Protein AF-A0A6I7WT80-F1 (afdb_monomer_lite)

pLDDT: mean 87.61, std 12.32, range [35.69, 97.38]

Sequence (140 aa):
SDNDRDGDIKTNVEAHIENIKQDTGLELGDDVFSISFLNLGNDIEAELINSLALREEIIESLVLKETKGTSNSHYLAAKTTKIEALDDESLLEKMRASKASYAGFLADVITRNPQNRVKGDLVPEAFKEAFKKIEEWVKL

Foldseek 3Di:
DPPPVPQPPPVVVVVVVVVCCVVPVDDDDCLNVLAFDQPHPDDPLCCQCPVLVCLVLLLVLVLCLVCVNDPPPVSSVVSSVVSVPDDSVRSSVVCVVQVVRSVVSSVVSLVVVPVVDDNVSNDTPRVVSVVVSVVVVVVD

Secondary structure (DSSP, 8-state):
------TTHHHHHHHHHHHHHHHH-----HHHH----PSTT--HHHIIIIIT--HHHHHHHHHHHHHTT---HHHHHHHHHHHHTS-HHHHHHHHHTTHHHHHHHHHHHHHH-TT---GGGGS-HHHHHHHHHHHHHHT-

Radius of gyration: 19.1 Å; chains: 1; bounding box: 44×34×62 Å

Structure (mmCIF, N/CA/C/O backbone):
data_AF-A0A6I7WT80-F1
#
_entry.id   AF-A0A6I7WT80-F1
#
loop_
_atom_site.group_PDB
_atom_site.id
_atom_site.type_symbol
_atom_site.label_atom_id
_atom_site.label_alt_id
_atom_site.label_comp_id
_atom_site.label_asym_id
_atom_site.label_entity_id
_atom_site.label_seq_id
_atom_site.pdbx_PDB_ins_code
_atom_site.Cartn_x
_atom_site.Cartn_y
_atom_site.Cartn_z
_atom_site.occupancy
_atom_site.B_iso_or_equiv
_atom_site.auth_seq_id
_atom_site.auth_comp_id
_atom_site.auth_asym_id
_atom_site.auth_atom_id
_atom_site.pdbx_PDB_model_num
ATOM 1 N N . SER A 1 1 ? 1.275 20.169 0.518 1.00 35.69 1 SER A N 1
ATOM 2 C CA . SER A 1 1 ? 2.605 19.621 0.852 1.00 35.69 1 SER A CA 1
ATOM 3 C C . SER A 1 1 ? 2.348 18.819 2.088 1.00 35.69 1 SER A C 1
ATOM 5 O O . SER A 1 1 ? 2.475 19.342 3.189 1.00 35.69 1 SER A O 1
ATOM 7 N N . ASP A 1 2 ? 1.824 17.623 1.872 1.00 36.75 2 ASP A N 1
ATOM 8 C CA . ASP A 1 2 ? 1.245 16.808 2.928 1.00 36.75 2 ASP A CA 1
ATOM 9 C C . ASP A 1 2 ? 2.413 16.014 3.491 1.00 36.75 2 ASP A C 1
ATOM 11 O O . ASP A 1 2 ? 2.846 15.001 2.945 1.00 36.75 2 ASP A O 1
ATOM 15 N N . ASN A 1 3 ? 3.062 16.628 4.479 1.00 36.47 3 ASN A N 1
ATOM 16 C CA . ASN A 1 3 ? 4.143 16.017 5.225 1.00 36.47 3 ASN A CA 1
ATOM 17 C C . ASN A 1 3 ? 3.500 14.981 6.158 1.00 36.47 3 ASN A C 1
ATOM 19 O O . ASN A 1 3 ? 3.352 15.224 7.349 1.00 36.47 3 ASN A O 1
ATOM 23 N N . ASP A 1 4 ? 3.162 13.805 5.623 1.00 44.47 4 ASP A N 1
ATOM 24 C CA . ASP A 1 4 ? 2.822 12.583 6.380 1.00 44.47 4 ASP A CA 1
ATOM 25 C C . ASP A 1 4 ? 4.067 12.009 7.102 1.00 44.47 4 ASP A C 1
ATOM 27 O O . ASP A 1 4 ? 4.293 10.805 7.182 1.00 44.47 4 ASP A O 1
ATOM 31 N N . ARG A 1 5 ? 4.942 12.899 7.581 1.00 45.19 5 ARG A N 1
ATOM 32 C CA . ARG A 1 5 ? 6.143 12.624 8.374 1.00 45.19 5 ARG A CA 1
ATOM 33 C C . ARG A 1 5 ? 5.992 13.146 9.801 1.00 45.19 5 ARG A C 1
ATOM 35 O O . ARG A 1 5 ? 6.996 13.316 10.489 1.00 45.19 5 ARG A O 1
ATOM 42 N N . ASP A 1 6 ? 4.764 13.377 10.257 1.00 48.38 6 ASP A N 1
ATOM 43 C CA . ASP A 1 6 ? 4.509 13.503 11.686 1.00 48.38 6 ASP A CA 1
ATOM 44 C C . ASP A 1 6 ? 4.653 12.111 12.292 1.00 48.38 6 ASP A C 1
ATOM 46 O O . ASP A 1 6 ? 3.742 11.281 12.290 1.00 48.38 6 ASP A O 1
ATOM 50 N N . GLY A 1 7 ? 5.884 11.847 12.730 1.00 53.38 7 GLY A N 1
ATOM 51 C CA . GLY A 1 7 ? 6.219 10.710 13.555 1.00 53.38 7 GLY A CA 1
ATOM 52 C C . GLY A 1 7 ? 5.196 10.614 14.674 1.00 53.38 7 GLY A C 1
ATOM 53 O O . GLY A 1 7 ? 5.118 11.479 15.542 1.00 53.38 7 GLY A O 1
ATOM 54 N N . ASP A 1 8 ? 4.440 9.527 14.598 1.00 70.12 8 ASP A N 1
ATOM 55 C CA . ASP A 1 8 ? 3.567 8.999 15.629 1.00 70.12 8 ASP A CA 1
ATOM 56 C C . ASP A 1 8 ? 2.140 9.567 15.732 1.00 70.12 8 ASP A C 1
ATOM 58 O O . ASP A 1 8 ? 1.616 9.822 16.815 1.00 70.12 8 ASP A O 1
ATOM 62 N N . ILE A 1 9 ? 1.449 9.676 14.587 1.00 78.12 9 ILE A N 1
ATOM 63 C CA . ILE A 1 9 ? -0.020 9.844 14.534 1.00 78.12 9 ILE A CA 1
ATOM 64 C C . ILE A 1 9 ? -0.721 8.847 15.467 1.00 78.12 9 ILE A C 1
ATOM 66 O O . ILE A 1 9 ? -1.663 9.223 16.160 1.00 78.12 9 ILE A O 1
ATOM 70 N N . LYS A 1 10 ? -0.240 7.598 15.524 1.00 82.56 10 LYS A N 1
ATOM 71 C CA . LYS A 1 10 ? -0.758 6.575 16.433 1.00 82.56 10 LYS A CA 1
ATOM 72 C C . LYS A 1 10 ? -0.623 7.002 17.895 1.00 82.56 10 LYS A C 1
ATOM 74 O O . LYS A 1 10 ? -1.650 7.134 18.555 1.00 82.56 10 LYS A O 1
ATOM 79 N N . THR A 1 11 ? 0.586 7.304 18.372 1.00 83.50 11 THR A N 1
ATOM 80 C CA . THR A 1 11 ? 0.788 7.779 19.753 1.00 83.50 11 THR A CA 1
ATOM 81 C C . THR A 1 11 ? -0.008 9.041 20.054 1.00 83.50 11 THR A C 1
ATOM 83 O O . THR A 1 11 ? -0.578 9.154 21.133 1.00 83.50 11 THR A O 1
ATOM 86 N N . ASN A 1 12 ? -0.113 9.982 19.113 1.00 85.44 12 ASN A N 1
ATOM 87 C CA . ASN A 1 12 ? -0.905 11.195 19.316 1.00 85.44 12 ASN A CA 1
ATOM 88 C C . ASN A 1 12 ? -2.400 10.886 19.473 1.00 85.44 12 ASN A C 1
ATOM 90 O O . ASN A 1 12 ? -3.067 11.472 20.323 1.00 85.44 12 ASN A O 1
ATOM 94 N N . VAL A 1 13 ? -2.946 9.976 18.665 1.00 85.75 13 VAL A N 1
ATOM 95 C CA . VAL A 1 13 ? -4.344 9.536 18.778 1.00 85.75 13 VAL A CA 1
ATOM 96 C C . VAL A 1 13 ? -4.569 8.793 20.095 1.00 85.75 13 VAL A C 1
ATOM 98 O O . VAL A 1 13 ? -5.511 9.112 20.819 1.00 85.75 13 VAL A O 1
ATOM 101 N N . GLU A 1 14 ? -3.686 7.860 20.445 1.00 86.06 14 GLU A N 1
ATOM 102 C CA . GLU A 1 14 ? -3.766 7.091 21.691 1.00 86.06 14 GLU A CA 1
ATOM 103 C C . GLU A 1 14 ? -3.662 7.999 22.927 1.00 86.06 14 GLU A C 1
ATOM 105 O O . GLU A 1 14 ? -4.454 7.860 23.859 1.00 86.06 14 GLU A O 1
ATOM 110 N N . ALA A 1 15 ? -2.773 8.998 22.908 1.00 87.50 15 ALA A N 1
ATOM 111 C CA . ALA A 1 15 ? -2.644 9.987 23.977 1.00 87.50 15 ALA A CA 1
ATOM 112 C C . ALA A 1 15 ? -3.911 10.841 24.141 1.00 87.50 15 ALA A C 1
ATOM 114 O O . ALA A 1 15 ? -4.334 11.112 25.264 1.00 87.50 15 ALA A O 1
ATOM 115 N N . HIS A 1 16 ? -4.556 11.247 23.042 1.00 86.75 16 HIS A N 1
ATOM 116 C CA . HIS A 1 16 ? -5.822 11.978 23.124 1.00 86.75 16 HIS A CA 1
ATOM 117 C C . HIS A 1 16 ? -6.954 11.119 23.693 1.00 86.75 16 HIS A C 1
ATOM 119 O O . HIS A 1 16 ? -7.728 11.611 24.512 1.00 86.75 16 HIS A O 1
ATOM 125 N N . ILE A 1 17 ? -7.045 9.848 23.293 1.00 87.44 17 ILE A N 1
ATOM 126 C CA . ILE A 1 17 ? -8.035 8.913 23.845 1.00 87.44 17 ILE A CA 1
ATOM 127 C C . ILE A 1 17 ? -7.828 8.763 25.355 1.00 87.44 17 ILE A C 1
ATOM 129 O O . ILE A 1 17 ? -8.793 8.826 26.115 1.00 87.44 17 ILE A O 1
ATOM 133 N N . GLU A 1 18 ? -6.578 8.620 25.794 1.00 87.25 18 GLU A N 1
ATOM 134 C CA . GLU A 1 18 ? -6.236 8.501 27.211 1.00 87.25 18 GLU A CA 1
ATOM 135 C C . GLU A 1 18 ? -6.588 9.768 28.004 1.00 87.25 18 GLU A C 1
ATOM 137 O O . GLU A 1 18 ? -7.204 9.679 29.065 1.00 87.25 18 GLU A O 1
ATOM 142 N N . ASN A 1 19 ? -6.303 10.955 27.462 1.00 89.25 19 ASN A N 1
ATOM 143 C CA . ASN A 1 19 ? -6.684 12.218 28.102 1.00 89.25 19 ASN A CA 1
ATOM 144 C C . ASN A 1 19 ? -8.207 12.327 28.286 1.00 89.25 19 ASN A C 1
ATOM 146 O O . ASN A 1 19 ? -8.672 12.707 29.358 1.00 89.25 19 ASN A O 1
ATOM 150 N N . ILE A 1 20 ? -9.003 11.929 27.286 1.00 87.94 20 ILE A N 1
ATOM 151 C CA . ILE A 1 20 ? -10.471 11.936 27.404 1.00 87.94 20 ILE A CA 1
ATOM 152 C C . ILE A 1 20 ? -10.929 10.980 28.511 1.00 87.94 20 ILE A C 1
ATOM 154 O O . ILE A 1 20 ? -11.803 11.346 29.301 1.00 87.94 20 ILE A O 1
ATOM 158 N N . LYS A 1 21 ? -10.345 9.776 28.599 1.00 88.69 21 LYS A N 1
ATOM 159 C CA . LYS A 1 21 ? -10.656 8.811 29.670 1.00 88.69 21 LYS A CA 1
ATOM 160 C C . LYS A 1 21 ? -10.395 9.416 31.049 1.00 88.69 21 LYS A C 1
ATOM 162 O O . LYS A 1 21 ? -11.246 9.306 31.930 1.00 88.69 21 LYS A O 1
ATOM 167 N N . GLN A 1 22 ? -9.264 10.099 31.219 1.00 89.62 22 GLN A N 1
ATOM 168 C CA . GLN A 1 22 ? -8.882 10.735 32.484 1.00 89.62 22 GLN A CA 1
ATOM 169 C C . GLN A 1 22 ? -9.790 11.915 32.851 1.00 89.62 22 GLN A C 1
ATOM 171 O O . GLN A 1 22 ? -10.239 12.003 33.993 1.00 89.62 22 GLN A O 1
ATOM 176 N N . ASP A 1 23 ? -10.105 12.784 31.889 1.00 92.25 23 ASP A N 1
ATOM 177 C CA . ASP A 1 23 ? -10.885 14.003 32.132 1.00 92.25 23 ASP A CA 1
ATOM 178 C C . ASP A 1 23 ? -12.371 13.724 32.388 1.00 92.25 23 ASP A C 1
ATOM 180 O O . ASP A 1 23 ? -13.036 14.454 33.125 1.00 92.25 23 ASP A O 1
ATOM 184 N N . THR A 1 24 ? -12.917 12.680 31.761 1.00 89.38 24 THR A N 1
ATOM 185 C CA . THR A 1 24 ? -14.361 12.393 31.789 1.00 89.38 24 THR A CA 1
ATOM 186 C C . THR A 1 24 ? -14.736 11.201 32.665 1.00 89.38 24 THR A C 1
ATOM 188 O O . THR A 1 24 ? -15.903 11.064 33.033 1.00 89.38 24 THR A O 1
ATOM 191 N N . GLY A 1 25 ? -13.777 10.327 32.988 1.00 85.56 25 GLY A N 1
ATOM 192 C CA . GLY A 1 25 ? -14.033 9.040 33.637 1.00 85.56 25 GLY A CA 1
ATOM 193 C C . GLY A 1 25 ? -14.762 8.029 32.743 1.00 85.56 25 GLY A C 1
ATOM 194 O O . GLY A 1 25 ? -15.258 7.025 33.251 1.00 85.56 25 GLY A O 1
ATOM 195 N N . LEU A 1 26 ? -14.875 8.291 31.434 1.00 85.19 26 LEU A N 1
ATOM 196 C CA . LEU A 1 26 ? -15.504 7.376 30.484 1.00 85.19 26 LEU A CA 1
ATOM 197 C C . LEU A 1 26 ? -14.593 6.184 30.182 1.00 85.19 26 LEU A C 1
ATOM 199 O O . LEU A 1 26 ? -13.414 6.343 29.867 1.00 85.19 26 LEU A O 1
ATOM 203 N N . GLU A 1 27 ? -15.174 4.987 30.173 1.00 80.75 27 GLU A N 1
ATOM 204 C CA . GLU A 1 27 ? -14.526 3.797 29.626 1.00 80.75 27 GLU A CA 1
ATOM 205 C C . GLU A 1 27 ? -14.701 3.787 28.103 1.00 80.75 27 GLU A C 1
ATOM 207 O O . GLU A 1 27 ? -15.735 3.388 27.572 1.00 80.75 27 GLU A O 1
ATOM 212 N N . LEU A 1 28 ? -13.689 4.281 27.388 1.00 78.12 28 LEU A N 1
ATOM 213 C CA . LEU A 1 28 ? -13.654 4.249 25.925 1.00 78.12 28 LEU A CA 1
ATOM 214 C C . LEU A 1 28 ? -12.940 2.971 25.466 1.00 78.12 28 LEU A C 1
ATOM 216 O O . LEU A 1 28 ? -11.705 2.904 25.480 1.00 78.12 28 LEU A O 1
ATOM 220 N N . GLY A 1 29 ? -13.724 1.951 25.117 1.00 69.31 29 GLY A N 1
ATOM 221 C CA . GLY A 1 29 ? -13.233 0.715 24.508 1.00 69.31 29 GLY A CA 1
ATOM 222 C C . GLY A 1 29 ? -12.790 0.908 23.055 1.00 69.31 29 GLY A C 1
ATOM 223 O O . GLY A 1 29 ? -13.086 1.927 22.424 1.00 69.31 29 GLY A O 1
ATOM 224 N N . ASP A 1 30 ? -12.084 -0.086 22.514 1.00 67.19 30 ASP A N 1
ATOM 225 C CA . ASP A 1 30 ? -11.565 -0.074 21.135 1.00 67.19 30 ASP A CA 1
ATOM 226 C C . ASP A 1 30 ? -12.687 0.058 20.083 1.00 67.19 30 ASP A C 1
ATOM 228 O O . ASP A 1 30 ? -12.491 0.583 18.985 1.00 67.19 30 ASP A O 1
ATOM 232 N N . ASP A 1 31 ? -13.900 -0.364 20.438 1.00 66.69 31 ASP A N 1
ATOM 233 C CA . ASP A 1 31 ? -15.103 -0.315 19.615 1.00 66.69 31 ASP A CA 1
ATOM 234 C C . ASP A 1 31 ? -15.677 1.098 19.437 1.00 66.69 31 ASP A C 1
ATOM 236 O O . ASP A 1 31 ? -16.371 1.343 18.445 1.00 66.69 31 ASP A O 1
ATOM 240 N N . VAL A 1 32 ? -15.363 2.034 20.341 1.00 73.62 32 VAL A N 1
ATOM 241 C CA . VAL A 1 32 ? -15.918 3.397 20.327 1.00 73.62 32 VAL A CA 1
ATOM 242 C C . VAL A 1 32 ? -15.370 4.217 19.163 1.00 73.62 32 VAL A C 1
ATOM 244 O O . VAL A 1 32 ? -16.129 4.898 18.476 1.00 73.62 32 VAL A O 1
ATOM 247 N N . PHE A 1 33 ? -14.061 4.142 18.920 1.00 74.69 33 PHE A N 1
ATOM 248 C CA . PHE A 1 33 ? -13.417 4.891 17.839 1.00 74.69 33 PHE A CA 1
ATOM 249 C C . PHE A 1 33 ? -13.123 4.031 16.611 1.00 74.69 33 PHE A C 1
ATOM 251 O O . PHE A 1 33 ? -13.087 4.572 15.509 1.00 74.69 33 PHE A O 1
ATOM 258 N N . SER A 1 34 ? -12.952 2.712 16.787 1.00 79.50 34 SER A N 1
ATOM 259 C CA . SER A 1 34 ? -12.689 1.757 15.702 1.00 79.50 34 SER A CA 1
ATOM 260 C C . SER A 1 34 ? -11.611 2.244 14.727 1.00 79.50 34 SER A C 1
ATOM 262 O O . SER A 1 34 ? -11.844 2.396 13.527 1.00 79.50 34 SER A O 1
ATOM 264 N N . ILE A 1 35 ? -10.435 2.546 15.280 1.00 82.25 35 ILE A N 1
ATOM 265 C CA . ILE A 1 35 ? -9.291 3.071 14.536 1.00 82.25 35 ILE A CA 1
ATOM 266 C C . ILE A 1 35 ? -8.327 1.925 14.253 1.00 82.25 35 ILE A C 1
ATOM 268 O O . ILE A 1 35 ? -7.859 1.265 15.179 1.00 82.25 35 ILE A O 1
ATOM 272 N N . SER A 1 36 ? -7.985 1.746 12.982 1.00 86.12 36 SER A N 1
ATOM 273 C CA . SER A 1 36 ? -6.965 0.797 12.540 1.00 86.12 36 SER A CA 1
ATOM 274 C C . SER A 1 36 ? -5.784 1.548 11.934 1.00 86.12 36 SER A C 1
ATOM 276 O O . SER A 1 36 ? -5.960 2.490 11.160 1.00 86.12 36 SER A O 1
ATOM 278 N N . PHE A 1 37 ? -4.570 1.120 12.275 1.00 87.56 37 PHE A N 1
ATOM 279 C CA . PHE A 1 37 ? -3.326 1.723 11.799 1.00 87.56 37 PHE A CA 1
ATOM 280 C C . PHE A 1 37 ? -2.610 0.785 10.829 1.00 87.56 37 PHE A C 1
ATOM 282 O O . PHE A 1 37 ? -2.683 -0.434 10.972 1.00 87.56 37 PHE A O 1
ATOM 289 N N . LEU A 1 38 ? -1.884 1.358 9.865 1.00 90.44 38 LEU A N 1
ATOM 290 C CA . LEU A 1 38 ? -0.917 0.608 9.058 1.00 90.44 38 LEU A CA 1
ATOM 291 C C . LEU A 1 38 ? 0.211 0.055 9.943 1.00 90.44 38 LEU A C 1
ATOM 293 O O . LEU A 1 38 ? 0.343 0.436 11.114 1.00 90.44 38 LEU A O 1
ATOM 297 N N . ASN A 1 39 ? 1.050 -0.822 9.385 1.00 87.94 39 ASN A N 1
ATOM 298 C CA . ASN A 1 39 ? 2.198 -1.329 10.126 1.00 87.94 39 ASN A CA 1
ATOM 299 C C . ASN A 1 39 ? 3.134 -0.184 10.538 1.00 87.94 39 ASN A C 1
ATOM 301 O O . ASN A 1 39 ? 3.254 0.838 9.859 1.00 87.94 39 ASN A O 1
ATOM 305 N N . LEU A 1 40 ? 3.791 -0.347 11.689 1.00 86.44 40 LEU A N 1
ATOM 306 C CA . LEU A 1 40 ? 4.593 0.713 12.295 1.00 86.44 40 LEU A CA 1
ATOM 307 C C . LEU A 1 40 ? 5.662 1.228 11.319 1.00 86.44 40 LEU A C 1
ATOM 309 O O . LEU A 1 40 ? 6.512 0.468 10.863 1.00 86.44 40 LEU A O 1
ATOM 313 N N . GLY A 1 41 ? 5.632 2.535 11.050 1.00 84.56 41 GLY A N 1
ATOM 314 C CA . GLY A 1 41 ? 6.577 3.205 10.154 1.00 84.56 41 GLY A CA 1
ATOM 315 C C . GLY A 1 41 ? 6.210 3.154 8.668 1.00 84.56 41 GLY A C 1
ATOM 316 O O . GLY A 1 41 ? 6.911 3.771 7.866 1.00 84.56 41 GLY A O 1
ATOM 317 N N . ASN A 1 42 ? 5.119 2.480 8.297 1.00 89.94 42 ASN A N 1
ATOM 318 C CA . ASN A 1 42 ? 4.642 2.454 6.922 1.00 89.94 42 ASN A CA 1
ATOM 319 C C . ASN A 1 42 ? 3.679 3.615 6.635 1.00 89.94 42 ASN A C 1
ATOM 321 O O . ASN A 1 42 ? 2.725 3.861 7.373 1.00 89.94 42 ASN A O 1
ATOM 325 N N . ASP A 1 43 ? 3.897 4.282 5.502 1.00 90.62 43 ASP A N 1
ATOM 326 C CA . ASP A 1 43 ? 2.824 4.926 4.747 1.00 90.62 43 ASP A CA 1
ATOM 327 C C . ASP A 1 43 ? 2.132 3.893 3.839 1.00 90.62 43 ASP A C 1
ATOM 329 O O . ASP A 1 43 ? 2.514 2.724 3.801 1.00 90.62 43 ASP A O 1
ATOM 333 N N . ILE A 1 44 ? 1.102 4.305 3.092 1.00 92.00 44 ILE A N 1
ATOM 334 C CA . ILE A 1 44 ? 0.374 3.394 2.192 1.00 92.00 44 ILE A CA 1
ATOM 335 C C . ILE A 1 44 ? 1.335 2.748 1.186 1.00 92.00 44 ILE A C 1
ATOM 337 O O . ILE A 1 44 ? 1.283 1.542 0.981 1.00 92.00 44 ILE A O 1
ATOM 341 N N . GLU A 1 45 ? 2.235 3.524 0.581 1.00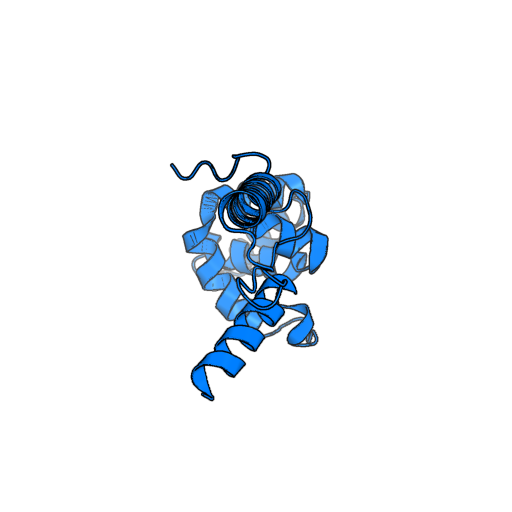 94.81 45 GLU A N 1
ATOM 342 C CA . GLU A 1 45 ? 3.226 3.011 -0.369 1.00 94.81 45 GLU A CA 1
ATOM 343 C C . GLU A 1 45 ? 4.107 1.915 0.250 1.00 94.81 45 GLU A C 1
ATOM 345 O O . GLU A 1 45 ? 4.265 0.843 -0.341 1.00 94.81 45 GLU A O 1
ATOM 350 N N . ALA A 1 46 ? 4.642 2.167 1.448 1.00 94.50 46 ALA A N 1
ATOM 351 C CA . ALA A 1 46 ? 5.429 1.195 2.198 1.00 94.50 46 ALA A CA 1
ATOM 352 C C . ALA A 1 46 ? 4.609 -0.037 2.581 1.00 94.50 46 ALA A C 1
ATOM 354 O O . ALA A 1 46 ? 5.125 -1.145 2.495 1.00 94.50 46 ALA A O 1
ATOM 355 N N . GLU A 1 47 ? 3.334 0.118 2.928 1.00 94.69 47 GLU A N 1
ATOM 356 C CA . GLU A 1 47 ? 2.457 -1.006 3.256 1.00 94.69 47 GLU A CA 1
ATOM 357 C C . GLU A 1 47 ? 2.274 -1.960 2.066 1.00 94.69 47 GLU A C 1
ATOM 359 O O . GLU A 1 47 ? 2.377 -3.181 2.211 1.00 94.69 47 GLU A O 1
ATOM 364 N N . LEU A 1 48 ? 2.050 -1.411 0.868 1.00 95.31 48 LEU A N 1
ATOM 365 C CA . LEU A 1 48 ? 1.843 -2.203 -0.347 1.00 95.31 48 LEU A CA 1
ATOM 366 C C . LEU A 1 48 ? 3.088 -3.028 -0.719 1.00 95.31 48 LEU A C 1
ATOM 368 O O . LEU A 1 48 ? 2.958 -4.155 -1.199 1.00 95.31 48 LEU A O 1
ATOM 372 N N . ILE A 1 49 ? 4.290 -2.489 -0.491 1.00 94.50 49 ILE A N 1
ATOM 373 C CA . ILE A 1 49 ? 5.552 -3.195 -0.759 1.00 94.50 49 ILE A CA 1
ATOM 374 C C . ILE A 1 49 ? 5.913 -4.133 0.392 1.00 94.50 49 ILE A C 1
ATOM 376 O O . ILE A 1 49 ? 6.053 -5.336 0.183 1.00 94.50 49 ILE A O 1
ATOM 380 N N . ASN A 1 50 ? 6.054 -3.594 1.599 1.00 93.31 50 ASN A N 1
ATOM 381 C CA . ASN A 1 50 ? 6.679 -4.288 2.722 1.00 93.31 50 ASN A CA 1
ATOM 382 C C . ASN A 1 50 ? 5.749 -5.322 3.361 1.00 93.31 50 ASN A C 1
ATOM 384 O O . ASN A 1 50 ? 6.217 -6.372 3.795 1.00 93.31 50 ASN A O 1
ATOM 388 N N . SER A 1 51 ? 4.446 -5.031 3.432 1.00 93.00 51 SER A N 1
ATOM 389 C CA . SER A 1 51 ? 3.479 -5.896 4.117 1.00 93.00 51 SER A CA 1
ATOM 390 C C . SER A 1 51 ? 2.748 -6.828 3.157 1.00 93.00 51 SER A C 1
ATOM 392 O O . SER A 1 51 ? 2.537 -7.995 3.473 1.00 93.00 51 SER A O 1
ATOM 394 N N . LEU A 1 52 ? 2.348 -6.321 1.986 1.00 94.00 52 LEU A N 1
ATOM 395 C CA . LEU A 1 52 ? 1.542 -7.077 1.017 1.00 94.00 52 LEU A CA 1
ATOM 396 C C . LEU A 1 52 ? 2.366 -7.704 -0.118 1.00 94.00 52 LEU A C 1
ATOM 398 O O . LEU A 1 52 ? 1.840 -8.489 -0.911 1.00 94.00 52 LEU A O 1
ATOM 402 N N . ALA A 1 53 ? 3.658 -7.372 -0.205 1.00 94.44 53 ALA A N 1
ATOM 403 C CA . ALA A 1 53 ? 4.569 -7.876 -1.228 1.00 94.44 53 ALA A CA 1
ATOM 404 C C . ALA A 1 53 ? 4.045 -7.673 -2.665 1.00 94.44 53 ALA A C 1
ATOM 406 O O . ALA A 1 53 ? 4.204 -8.555 -3.513 1.00 94.44 53 ALA A O 1
ATOM 407 N N . LEU A 1 54 ? 3.422 -6.522 -2.957 1.00 95.50 54 LEU A N 1
ATOM 408 C CA . LEU A 1 54 ? 2.808 -6.198 -4.261 1.00 95.50 54 LEU A CA 1
ATOM 409 C C . LEU A 1 54 ? 3.790 -5.586 -5.267 1.00 95.50 54 LEU A C 1
ATOM 411 O O . LEU A 1 54 ? 3.424 -4.774 -6.120 1.00 95.50 54 LEU A O 1
ATOM 415 N N . ARG A 1 55 ? 5.074 -5.924 -5.145 1.00 96.06 55 ARG A N 1
ATOM 416 C CA . ARG A 1 55 ? 6.142 -5.322 -5.947 1.00 96.06 55 ARG A CA 1
ATOM 417 C C . ARG A 1 55 ? 5.881 -5.460 -7.449 1.00 96.06 55 ARG A C 1
ATOM 419 O O . ARG A 1 55 ? 6.087 -4.505 -8.191 1.00 96.06 55 ARG A O 1
ATOM 426 N N . GLU A 1 56 ? 5.412 -6.619 -7.897 1.00 96.00 56 GLU A N 1
ATOM 427 C CA . GLU A 1 56 ? 5.156 -6.892 -9.316 1.00 96.00 56 GLU A CA 1
ATOM 428 C C . GLU A 1 56 ? 4.005 -6.036 -9.860 1.00 96.00 56 GLU A C 1
ATOM 430 O O . GLU A 1 56 ? 4.136 -5.406 -10.911 1.00 96.00 56 GLU A O 1
ATOM 435 N N . GLU A 1 57 ? 2.908 -5.935 -9.110 1.00 95.94 57 GLU A N 1
ATOM 436 C CA . GLU A 1 57 ? 1.756 -5.099 -9.441 1.00 95.94 57 GLU A CA 1
ATOM 437 C C . GLU A 1 57 ? 2.141 -3.611 -9.485 1.00 95.94 57 GLU A C 1
ATOM 439 O O . GLU A 1 57 ? 1.719 -2.860 -10.372 1.00 95.94 57 GLU A O 1
ATOM 444 N N . ILE A 1 58 ? 2.999 -3.184 -8.558 1.00 96.44 58 ILE A N 1
ATOM 445 C CA . ILE A 1 58 ? 3.530 -1.822 -8.503 1.00 96.44 58 ILE A CA 1
ATOM 446 C C . ILE A 1 58 ? 4.411 -1.536 -9.720 1.00 96.44 58 ILE A C 1
ATOM 448 O O . ILE A 1 58 ? 4.229 -0.498 -10.363 1.00 96.44 58 ILE A O 1
ATOM 452 N N . ILE A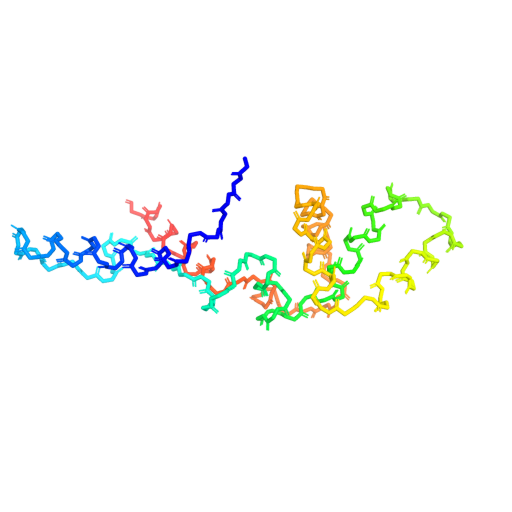 1 59 ? 5.325 -2.441 -10.078 1.00 96.50 59 ILE A N 1
ATOM 453 C CA . ILE A 1 59 ? 6.169 -2.301 -11.272 1.00 96.50 59 ILE A CA 1
ATOM 454 C C . ILE A 1 59 ? 5.290 -2.144 -12.513 1.00 96.50 59 ILE A C 1
ATOM 456 O O . ILE A 1 59 ? 5.473 -1.189 -13.272 1.00 96.50 59 ILE A O 1
ATOM 460 N N . GLU A 1 60 ? 4.299 -3.018 -12.690 1.00 95.50 60 GLU A N 1
ATOM 461 C CA . GLU A 1 60 ? 3.378 -2.954 -13.823 1.00 95.50 60 GLU A CA 1
ATOM 462 C C . GLU A 1 60 ? 2.626 -1.615 -13.863 1.00 95.50 60 GLU A C 1
ATOM 464 O O . GLU A 1 60 ? 2.585 -0.955 -14.906 1.00 95.50 60 GLU A O 1
ATOM 469 N N . SER A 1 61 ? 2.111 -1.147 -12.722 1.00 95.88 61 SER A N 1
ATOM 470 C CA . SER A 1 61 ? 1.415 0.143 -12.635 1.00 95.88 61 SER A CA 1
ATOM 471 C C . SER A 1 61 ? 2.313 1.330 -13.017 1.00 95.88 61 SER A C 1
ATOM 473 O O . SER A 1 61 ? 1.891 2.245 -13.732 1.00 95.88 61 SER A O 1
ATOM 475 N N . LEU A 1 62 ? 3.588 1.307 -12.611 1.00 96.06 62 LEU A N 1
ATOM 476 C CA . LEU A 1 62 ? 4.559 2.353 -12.928 1.00 96.06 62 LEU A CA 1
ATOM 477 C C . LEU A 1 62 ? 4.988 2.308 -14.396 1.00 96.06 62 LEU A C 1
ATOM 479 O O . LEU A 1 62 ? 5.190 3.369 -14.997 1.00 96.06 62 LEU A O 1
ATOM 483 N N . VAL A 1 63 ? 5.098 1.116 -14.989 1.00 95.75 63 VAL A N 1
ATOM 484 C CA . VAL A 1 63 ? 5.339 0.948 -16.429 1.00 95.75 63 VAL A CA 1
ATOM 485 C C . VAL A 1 63 ? 4.161 1.510 -17.219 1.00 95.75 63 VAL A C 1
ATOM 487 O O . VAL A 1 63 ? 4.376 2.328 -18.117 1.00 95.75 63 VAL A O 1
ATOM 490 N N . LEU A 1 64 ? 2.922 1.154 -16.866 1.00 94.19 64 LEU A N 1
ATOM 491 C CA . LEU A 1 64 ? 1.711 1.686 -17.504 1.00 94.19 64 LEU A CA 1
ATOM 492 C C . LEU A 1 64 ? 1.667 3.214 -17.426 1.00 94.19 64 LEU A C 1
ATOM 494 O O . LEU A 1 64 ? 1.441 3.886 -18.436 1.00 94.19 64 LEU A O 1
ATOM 498 N N . LYS A 1 65 ? 2.005 3.772 -16.260 1.00 94.00 65 LYS A N 1
ATOM 499 C CA . LYS A 1 65 ? 2.095 5.217 -16.053 1.00 94.00 65 LYS A CA 1
ATOM 500 C C . LYS A 1 65 ? 3.141 5.883 -16.944 1.00 94.00 65 LYS A C 1
ATOM 502 O O . LYS A 1 65 ? 2.874 6.938 -17.521 1.00 94.00 65 LYS A O 1
ATOM 507 N N . GLU A 1 66 ? 4.349 5.327 -17.041 1.00 92.88 66 GLU A N 1
ATOM 508 C CA . GLU A 1 66 ? 5.421 5.918 -17.858 1.00 92.88 66 GLU A CA 1
ATOM 509 C C . GLU A 1 66 ? 5.168 5.790 -19.354 1.00 92.88 66 GLU A C 1
ATOM 511 O O . GLU A 1 66 ? 5.591 6.643 -20.134 1.00 92.88 66 GLU A O 1
ATOM 516 N N . THR A 1 67 ? 4.475 4.731 -19.745 1.00 93.00 67 THR A N 1
ATOM 517 C CA . THR A 1 67 ? 4.250 4.386 -21.146 1.00 93.00 67 THR A CA 1
ATOM 518 C C . THR A 1 67 ? 2.919 4.904 -21.671 1.00 93.00 67 THR A C 1
ATOM 520 O O . THR A 1 67 ? 2.683 4.860 -22.878 1.00 93.00 67 THR A O 1
ATOM 523 N N . LYS A 1 68 ? 2.062 5.422 -20.778 1.00 87.94 68 LYS A N 1
ATOM 524 C CA . LYS A 1 68 ? 0.686 5.848 -21.062 1.00 87.94 68 LYS A CA 1
ATOM 525 C C . LYS A 1 68 ? -0.112 4.763 -21.800 1.00 87.94 68 LYS A C 1
ATOM 527 O O . LYS A 1 68 ? -0.928 5.081 -22.659 1.00 87.94 68 LYS A O 1
ATOM 532 N N . GLY A 1 69 ? 0.179 3.490 -21.514 1.00 80.25 69 GLY A N 1
ATOM 533 C CA . GLY A 1 69 ? -0.456 2.344 -22.171 1.00 80.25 69 GLY A CA 1
ATOM 534 C C . GLY A 1 69 ? -0.116 2.176 -23.659 1.00 80.25 69 GLY A C 1
ATOM 535 O O . GLY A 1 69 ? -0.915 1.616 -24.405 1.00 80.25 69 GLY A O 1
ATOM 536 N N . THR A 1 70 ? 1.033 2.677 -24.127 1.00 88.06 70 THR A N 1
ATOM 537 C CA . THR A 1 70 ? 1.479 2.458 -25.515 1.00 88.06 70 THR A CA 1
ATOM 538 C C . THR A 1 70 ? 1.651 0.971 -25.845 1.00 88.06 70 THR A C 1
ATOM 540 O O . THR A 1 70 ? 2.006 0.171 -24.986 1.00 88.06 70 THR A O 1
ATOM 543 N N . SER A 1 71 ? 1.464 0.601 -27.112 1.00 87.81 71 SER A N 1
ATOM 544 C CA . SER A 1 71 ? 1.661 -0.766 -27.613 1.00 87.81 71 SER A CA 1
ATOM 545 C C . SER A 1 71 ? 3.070 -1.030 -28.160 1.00 87.81 71 SER A C 1
ATOM 547 O O . SER A 1 71 ? 3.349 -2.127 -28.645 1.00 87.81 71 SER A O 1
ATOM 549 N N . ASN A 1 72 ? 3.977 -0.045 -28.112 1.00 93.62 72 ASN A N 1
ATOM 550 C CA . ASN A 1 72 ? 5.347 -0.217 -28.595 1.00 93.62 72 ASN A CA 1
ATOM 551 C C . ASN A 1 72 ? 6.134 -1.168 -27.676 1.00 93.62 72 ASN A C 1
ATOM 553 O O . ASN A 1 72 ? 6.597 -0.771 -26.606 1.00 93.62 72 ASN A O 1
ATOM 557 N N . SER A 1 73 ? 6.331 -2.404 -28.136 1.00 92.31 73 SER A N 1
ATOM 558 C CA . SER A 1 73 ? 6.980 -3.480 -27.381 1.00 92.31 73 SER A CA 1
ATOM 559 C C . SER A 1 73 ? 8.407 -3.153 -26.938 1.00 92.31 73 SER A C 1
ATOM 561 O O . SER A 1 73 ? 8.776 -3.470 -25.810 1.00 92.31 73 SER A O 1
ATOM 563 N N . HIS A 1 74 ? 9.202 -2.475 -27.770 1.00 93.06 74 HIS A N 1
ATOM 564 C CA . HIS A 1 74 ? 10.567 -2.083 -27.409 1.00 93.06 74 HIS A CA 1
ATOM 565 C C . HIS A 1 74 ? 10.584 -1.047 -26.289 1.00 93.06 74 HIS A C 1
ATOM 567 O O . HIS A 1 74 ? 11.404 -1.128 -25.375 1.00 93.06 74 HIS A O 1
ATOM 573 N N . TYR A 1 75 ? 9.671 -0.076 -26.348 1.00 93.12 75 TYR A N 1
ATOM 574 C CA . TYR A 1 75 ? 9.572 0.945 -25.315 1.00 93.12 75 TYR A CA 1
ATOM 575 C C . TYR A 1 75 ? 9.039 0.369 -24.000 1.00 93.12 75 TYR A C 1
ATOM 577 O O . TYR A 1 75 ? 9.598 0.670 -22.948 1.00 93.12 75 TYR A O 1
ATOM 585 N N . LEU A 1 76 ? 8.025 -0.502 -24.062 1.00 93.69 76 LEU A N 1
ATOM 586 C CA . LEU A 1 76 ? 7.519 -1.238 -22.901 1.00 93.69 76 LEU A CA 1
ATOM 587 C C . LEU A 1 76 ? 8.639 -2.044 -22.237 1.00 93.69 76 LEU A C 1
ATOM 589 O O . LEU A 1 76 ? 8.921 -1.821 -21.065 1.00 93.69 76 LEU A O 1
ATOM 593 N N . ALA A 1 77 ? 9.343 -2.890 -22.996 1.00 94.38 77 ALA A N 1
ATOM 594 C CA . ALA A 1 77 ? 10.428 -3.717 -22.472 1.00 94.38 77 ALA A CA 1
ATOM 595 C C . ALA A 1 77 ? 11.537 -2.874 -21.823 1.00 94.38 77 ALA A C 1
ATOM 597 O O . ALA A 1 77 ? 11.956 -3.155 -20.703 1.00 94.38 77 ALA A O 1
ATOM 598 N N . ALA A 1 78 ? 11.961 -1.787 -22.478 1.00 95.75 78 ALA A N 1
ATOM 599 C CA . ALA A 1 78 ? 12.973 -0.890 -21.925 1.00 95.75 78 ALA A CA 1
ATOM 600 C C . ALA A 1 78 ? 12.528 -0.238 -20.603 1.00 95.75 78 ALA A C 1
ATOM 602 O O . ALA A 1 78 ? 13.345 -0.033 -19.704 1.00 95.75 78 ALA A O 1
ATOM 603 N N . LYS A 1 79 ? 11.239 0.103 -20.471 1.00 95.69 79 LYS A N 1
ATOM 604 C CA . LYS A 1 79 ? 10.681 0.678 -19.241 1.00 95.69 79 LYS A CA 1
ATOM 605 C C . LYS A 1 79 ? 10.522 -0.351 -18.135 1.00 95.69 79 LYS A C 1
ATOM 607 O O . LYS A 1 79 ? 10.885 -0.043 -17.004 1.00 95.69 79 LYS A O 1
ATOM 612 N N . THR A 1 80 ? 10.058 -1.549 -18.469 1.00 95.88 80 THR A N 1
ATOM 613 C CA . THR A 1 80 ? 9.967 -2.680 -17.547 1.00 95.88 80 THR A CA 1
ATOM 614 C C . THR A 1 80 ? 11.333 -2.994 -16.951 1.00 95.88 80 THR A C 1
ATOM 616 O O . THR A 1 80 ? 11.497 -2.839 -15.746 1.00 95.88 80 THR A O 1
ATOM 619 N N . THR A 1 81 ? 12.356 -3.248 -17.776 1.00 96.94 81 THR A N 1
ATOM 620 C CA . THR A 1 81 ? 13.716 -3.537 -17.286 1.00 96.94 81 THR A CA 1
ATOM 621 C C . THR A 1 81 ? 14.274 -2.414 -16.411 1.00 96.94 81 THR A C 1
ATOM 623 O O . THR A 1 81 ? 14.926 -2.671 -15.402 1.00 96.94 81 THR A O 1
ATOM 626 N N . LYS A 1 82 ? 14.011 -1.150 -16.771 1.00 96.94 82 LYS A N 1
ATOM 627 C CA . LYS A 1 82 ? 14.465 -0.007 -15.972 1.00 96.94 82 LYS A CA 1
ATOM 628 C C . LYS A 1 82 ? 13.832 0.011 -14.577 1.00 96.94 82 LYS A C 1
ATOM 630 O O . LYS A 1 82 ? 14.517 0.355 -13.621 1.00 96.94 82 LYS A O 1
ATOM 635 N N . ILE A 1 83 ? 12.534 -0.266 -14.478 1.00 96.44 83 ILE A N 1
ATOM 636 C CA . ILE A 1 83 ? 11.792 -0.192 -13.214 1.00 96.44 83 ILE A CA 1
ATOM 637 C C . ILE A 1 83 ? 12.050 -1.443 -12.364 1.00 96.44 83 ILE A C 1
ATOM 639 O O . ILE A 1 83 ? 12.241 -1.314 -11.162 1.00 96.44 83 ILE A O 1
ATOM 643 N N . GLU A 1 84 ? 12.136 -2.626 -12.975 1.00 96.69 84 GLU A N 1
ATOM 644 C CA . GLU A 1 84 ? 12.474 -3.884 -12.291 1.00 96.69 84 GLU A CA 1
ATOM 645 C C . GLU A 1 84 ? 13.844 -3.840 -11.605 1.00 96.69 84 GLU A C 1
ATOM 647 O O . GLU A 1 84 ? 14.023 -4.452 -10.553 1.00 96.69 84 GLU A O 1
ATOM 652 N N . ALA A 1 85 ? 14.792 -3.095 -12.180 1.00 97.19 85 ALA A N 1
ATOM 653 C CA . ALA A 1 85 ? 16.138 -2.924 -11.640 1.00 97.19 85 ALA A CA 1
ATOM 654 C C . ALA A 1 85 ? 16.216 -2.003 -10.405 1.00 97.19 85 ALA A C 1
ATOM 656 O O . ALA A 1 85 ? 17.285 -1.900 -9.806 1.00 97.19 85 ALA A O 1
ATOM 657 N N . LEU A 1 86 ? 15.133 -1.307 -10.040 1.00 97.38 86 LEU A N 1
ATOM 658 C CA . LEU A 1 86 ? 15.098 -0.461 -8.844 1.00 97.38 86 LEU A CA 1
ATOM 659 C C . LEU A 1 86 ? 15.003 -1.326 -7.587 1.00 97.38 86 LEU A C 1
ATOM 661 O O . LEU A 1 86 ? 14.213 -2.263 -7.551 1.00 97.38 86 LEU A O 1
ATOM 665 N N . ASP A 1 87 ? 15.736 -0.993 -6.531 1.00 96.56 87 ASP A N 1
ATOM 666 C CA . ASP A 1 87 ? 15.477 -1.568 -5.206 1.00 96.56 87 ASP A CA 1
ATOM 667 C C . ASP A 1 87 ? 14.144 -1.062 -4.620 1.00 96.56 87 ASP A C 1
ATOM 669 O O . ASP A 1 87 ? 13.486 -0.183 -5.185 1.00 96.56 87 ASP A O 1
ATOM 673 N N . ASP A 1 88 ? 13.698 -1.666 -3.516 1.00 95.25 88 ASP A N 1
ATOM 674 C CA . ASP A 1 88 ? 12.424 -1.308 -2.878 1.00 95.25 88 ASP A CA 1
ATOM 675 C C . ASP A 1 88 ? 12.410 0.150 -2.397 1.00 95.25 88 ASP A C 1
ATOM 677 O O . ASP A 1 88 ? 11.398 0.829 -2.550 1.00 95.25 88 ASP A O 1
ATOM 681 N N . GLU A 1 89 ? 13.532 0.675 -1.898 1.00 95.31 89 GLU A N 1
ATOM 682 C CA . GLU A 1 89 ? 13.630 2.073 -1.458 1.00 95.31 89 GLU A CA 1
ATOM 683 C C . GLU A 1 89 ? 13.443 3.046 -2.632 1.00 95.31 89 GLU A C 1
ATOM 685 O O . GLU A 1 89 ? 12.621 3.963 -2.574 1.00 95.31 89 GLU A O 1
ATOM 690 N N . SER A 1 90 ? 14.132 2.806 -3.748 1.00 96.69 90 SER A N 1
ATOM 691 C CA . SER A 1 90 ? 13.980 3.601 -4.968 1.00 96.69 90 SER A CA 1
ATOM 692 C C . SER A 1 90 ? 12.578 3.472 -5.563 1.00 96.69 90 SER A C 1
ATOM 694 O O . SER A 1 90 ? 12.052 4.431 -6.138 1.00 96.69 90 SER A O 1
ATOM 696 N N . LEU A 1 91 ? 11.958 2.295 -5.440 1.00 96.19 91 LEU A N 1
ATOM 697 C CA . LEU A 1 91 ? 10.588 2.060 -5.882 1.00 96.19 91 LEU A CA 1
ATOM 698 C C . LEU A 1 91 ? 9.595 2.866 -5.035 1.00 96.19 91 LEU A C 1
ATOM 700 O O . LEU A 1 91 ? 8.740 3.549 -5.602 1.00 96.19 91 LEU A O 1
ATOM 704 N N . LEU A 1 92 ? 9.763 2.868 -3.709 1.00 95.62 92 LEU A N 1
ATOM 705 C CA . LEU A 1 92 ? 8.963 3.661 -2.774 1.00 95.62 92 LEU A CA 1
ATOM 706 C C . LEU A 1 92 ? 9.053 5.154 -3.073 1.00 95.62 92 LEU A C 1
ATOM 708 O O . LEU A 1 92 ? 8.024 5.815 -3.219 1.00 95.62 92 LEU A O 1
ATOM 712 N N . GLU A 1 93 ? 10.261 5.692 -3.240 1.00 95.44 93 GLU A N 1
ATOM 713 C CA . GLU A 1 93 ? 10.441 7.107 -3.582 1.00 95.44 93 GLU A CA 1
ATOM 714 C C . GLU A 1 93 ? 9.752 7.458 -4.905 1.00 95.44 93 GLU A C 1
ATOM 716 O O . GLU A 1 93 ? 9.103 8.500 -5.045 1.00 95.44 93 GLU A O 1
ATOM 721 N N . LYS A 1 94 ? 9.799 6.546 -5.878 1.00 95.12 94 LYS A N 1
ATOM 722 C CA . LYS A 1 94 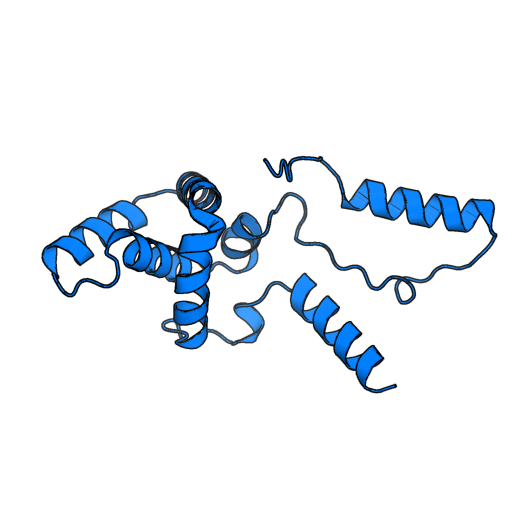? 9.120 6.726 -7.160 1.00 95.12 94 LYS A CA 1
ATOM 723 C C . LYS A 1 94 ? 7.594 6.686 -7.039 1.00 95.12 94 LYS A C 1
ATOM 725 O O . LYS A 1 94 ? 6.917 7.469 -7.717 1.00 95.12 94 LYS A O 1
ATOM 730 N N . MET A 1 95 ? 7.044 5.812 -6.195 1.00 95.38 95 MET A N 1
ATOM 731 C CA . MET A 1 95 ? 5.611 5.774 -5.882 1.00 95.38 95 MET A CA 1
ATOM 732 C C . MET A 1 95 ? 5.177 7.074 -5.201 1.00 95.38 95 MET A C 1
ATOM 734 O O . MET A 1 95 ? 4.262 7.745 -5.684 1.00 95.38 95 MET A O 1
ATOM 738 N N . ARG A 1 96 ? 5.899 7.502 -4.160 1.00 94.00 96 ARG A N 1
ATOM 739 C CA . ARG A 1 96 ? 5.650 8.755 -3.427 1.00 94.00 96 ARG A CA 1
ATOM 740 C C . ARG A 1 96 ? 5.693 9.980 -4.336 1.00 94.00 96 ARG A C 1
ATOM 742 O O . ARG A 1 96 ? 4.827 10.846 -4.245 1.00 94.00 96 ARG A O 1
ATOM 749 N N . ALA A 1 97 ? 6.628 10.025 -5.283 1.00 93.06 97 ALA A N 1
ATOM 750 C CA . ALA A 1 97 ? 6.729 11.117 -6.251 1.00 93.06 97 ALA A CA 1
ATOM 751 C C . ALA A 1 97 ? 5.587 11.142 -7.286 1.00 93.06 97 ALA A C 1
ATOM 753 O O . ALA A 1 97 ? 5.455 12.105 -8.043 1.00 93.06 97 ALA A O 1
ATOM 754 N N . SER A 1 98 ? 4.779 10.080 -7.380 1.00 91.00 98 SER A N 1
ATOM 755 C CA . SER A 1 98 ? 3.771 9.934 -8.433 1.00 91.00 98 SER A CA 1
ATOM 756 C C . SER A 1 98 ? 2.414 9.398 -7.963 1.00 91.00 98 SER A C 1
ATOM 758 O O . SER A 1 98 ? 1.641 8.932 -8.809 1.00 91.00 98 SER A O 1
ATOM 760 N N . LYS A 1 99 ? 2.100 9.537 -6.660 1.00 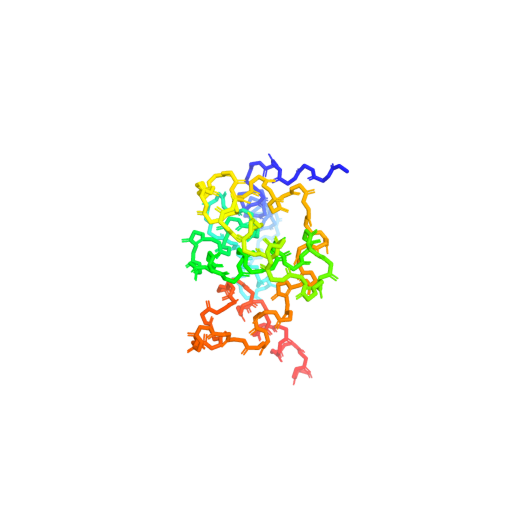90.69 99 LYS A N 1
ATOM 761 C CA . LYS A 1 99 ? 0.937 8.949 -5.960 1.00 90.69 99 LYS A CA 1
ATOM 762 C C . LYS A 1 99 ? -0.339 8.883 -6.787 1.00 90.69 99 LYS A C 1
ATOM 764 O O . LYS A 1 99 ? -0.749 7.807 -7.208 1.00 90.69 99 LYS A O 1
ATOM 769 N N . ALA A 1 100 ? -0.918 10.041 -7.098 1.00 87.94 100 ALA A N 1
ATOM 770 C CA . ALA A 1 100 ? -2.195 10.114 -7.806 1.00 87.94 100 ALA A CA 1
ATOM 771 C C . ALA A 1 100 ? -2.175 9.403 -9.171 1.00 87.94 100 ALA A C 1
ATOM 773 O O . ALA A 1 100 ? -3.159 8.793 -9.576 1.00 87.94 100 ALA A O 1
ATOM 774 N N . SER A 1 101 ? -1.048 9.470 -9.886 1.00 85.69 101 SER A N 1
ATOM 775 C CA . SER A 1 101 ? -0.945 8.898 -11.229 1.00 85.69 101 SER A CA 1
ATOM 776 C C . SER A 1 101 ? -0.692 7.393 -11.234 1.00 85.69 101 SER A C 1
ATOM 778 O O . SER A 1 101 ? -1.252 6.720 -12.091 1.00 85.69 101 SER A O 1
ATOM 780 N N . TYR A 1 102 ? 0.125 6.854 -10.318 1.00 91.81 102 TYR A N 1
ATOM 781 C CA . TYR A 1 102 ? 0.364 5.407 -10.272 1.00 91.81 102 TYR A CA 1
ATOM 782 C C . TYR A 1 102 ? -0.831 4.677 -9.648 1.00 91.81 102 TYR A C 1
ATOM 784 O O . TYR A 1 102 ? -1.206 3.621 -10.146 1.00 91.81 102 TYR A O 1
ATOM 792 N N . ALA A 1 103 ? -1.465 5.262 -8.623 1.00 92.62 103 ALA A N 1
ATOM 793 C CA . ALA A 1 103 ? -2.582 4.645 -7.910 1.00 92.62 103 ALA A CA 1
ATOM 794 C C . ALA A 1 103 ? -3.770 4.336 -8.836 1.00 92.62 103 ALA A C 1
ATOM 796 O O . ALA A 1 103 ? -4.393 3.285 -8.701 1.00 92.62 103 ALA A O 1
ATOM 797 N N . GLY A 1 104 ? -4.034 5.204 -9.823 1.00 91.69 104 GLY A N 1
ATOM 798 C CA . GLY A 1 104 ? -5.050 4.950 -10.848 1.00 91.69 104 GLY A CA 1
ATOM 799 C C . GLY A 1 104 ? -4.777 3.671 -11.646 1.00 91.69 104 GLY A C 1
ATOM 800 O O . GLY A 1 104 ? -5.660 2.833 -11.776 1.00 91.69 104 GLY A O 1
ATOM 801 N N . PHE A 1 105 ? -3.538 3.471 -12.108 1.00 93.88 105 PHE A N 1
ATOM 802 C CA . PHE A 1 105 ? -3.161 2.239 -12.811 1.00 93.88 105 PHE A CA 1
ATOM 803 C C . PHE A 1 105 ? -3.076 1.031 -11.876 1.00 93.88 105 PHE A C 1
ATOM 805 O O . PHE A 1 105 ? -3.396 -0.081 -12.285 1.00 93.88 105 PHE A O 1
ATOM 812 N N . LEU A 1 106 ? -2.653 1.225 -10.624 1.00 94.69 106 LEU A N 1
ATOM 813 C CA . LEU A 1 106 ? -2.560 0.138 -9.655 1.00 94.69 106 LEU A CA 1
ATOM 814 C C . LEU A 1 106 ? -3.940 -0.464 -9.361 1.00 94.69 106 LEU A C 1
ATOM 816 O O . LEU A 1 106 ? -4.053 -1.682 -9.281 1.00 94.69 106 LEU A O 1
ATOM 820 N N . ALA A 1 107 ? -4.990 0.356 -9.267 1.00 92.56 107 ALA A N 1
ATOM 821 C CA . ALA A 1 107 ? -6.357 -0.134 -9.092 1.00 92.56 107 ALA A CA 1
ATOM 822 C C . ALA A 1 107 ? -6.784 -1.081 -10.231 1.00 92.56 107 ALA A C 1
ATOM 824 O O . ALA A 1 107 ? -7.354 -2.147 -9.974 1.00 92.56 107 ALA A O 1
ATOM 825 N N . ASP A 1 108 ? -6.447 -0.742 -11.478 1.00 92.12 108 ASP A N 1
ATOM 826 C CA . ASP A 1 108 ? -6.724 -1.588 -12.643 1.00 92.12 108 ASP A CA 1
ATOM 827 C C . ASP A 1 108 ? -5.917 -2.896 -12.604 1.00 92.12 108 ASP A C 1
ATOM 829 O O . ASP A 1 108 ? -6.448 -3.974 -12.887 1.00 92.12 108 ASP A O 1
ATOM 833 N N . VAL A 1 109 ? -4.634 -2.820 -12.228 1.00 94.25 109 VAL A N 1
ATOM 834 C CA . VAL A 1 109 ? -3.755 -3.994 -12.088 1.00 94.25 109 VAL A CA 1
ATOM 835 C C . VAL A 1 109 ? -4.273 -4.934 -10.997 1.00 94.25 109 VAL A C 1
ATOM 837 O O . VAL A 1 109 ? -4.447 -6.123 -11.259 1.00 94.25 109 VAL A O 1
ATOM 840 N N . ILE A 1 110 ? -4.608 -4.409 -9.815 1.00 93.12 110 ILE A N 1
ATOM 841 C CA . ILE A 1 110 ? -5.190 -5.176 -8.702 1.00 93.12 110 ILE A CA 1
ATOM 842 C C . ILE A 1 110 ? -6.513 -5.826 -9.123 1.00 93.12 110 ILE A C 1
ATOM 844 O O . ILE A 1 110 ? -6.743 -6.998 -8.833 1.00 93.12 110 ILE A O 1
ATOM 848 N N . THR A 1 111 ? -7.369 -5.102 -9.852 1.00 92.00 111 THR A N 1
ATOM 849 C CA . THR A 1 111 ? -8.663 -5.621 -10.327 1.00 92.00 111 THR A CA 1
ATOM 850 C C . THR A 1 111 ? -8.491 -6.780 -11.305 1.00 92.00 111 THR A C 1
ATOM 852 O O . THR A 1 111 ? -9.215 -7.775 -11.225 1.00 92.00 111 THR A O 1
ATOM 855 N N . ARG A 1 112 ? -7.519 -6.677 -12.220 1.00 93.56 112 ARG A N 1
ATOM 856 C CA . ARG A 1 112 ? -7.170 -7.763 -13.146 1.00 93.56 112 ARG A CA 1
ATOM 857 C C . ARG A 1 112 ? -6.496 -8.938 -12.438 1.00 93.56 112 ARG A C 1
ATOM 859 O O . ARG A 1 112 ? -6.618 -10.058 -12.924 1.00 93.56 112 ARG A O 1
ATOM 866 N N . ASN A 1 113 ? -5.819 -8.685 -11.318 1.00 92.38 113 ASN A N 1
ATOM 867 C CA . ASN A 1 113 ? -5.128 -9.674 -10.494 1.00 92.38 113 ASN A CA 1
ATOM 868 C C . ASN A 1 113 ? -4.223 -10.615 -11.321 1.00 92.38 113 ASN A C 1
ATOM 870 O O . ASN A 1 113 ? -4.443 -11.829 -11.339 1.00 92.38 113 ASN A O 1
ATOM 874 N N . PRO A 1 114 ? -3.224 -10.076 -12.047 1.00 91.25 114 PRO A N 1
ATOM 875 C CA . PRO A 1 114 ? -2.391 -10.862 -12.960 1.00 91.25 114 PRO A CA 1
ATOM 876 C C . PRO A 1 114 ? -1.622 -11.981 -12.252 1.00 91.25 114 PRO A C 1
ATOM 878 O O . PRO A 1 114 ? -1.411 -13.035 -12.846 1.00 91.25 114 PRO A O 1
ATOM 881 N N . GLN A 1 115 ? -1.273 -11.779 -10.979 1.00 91.81 115 GLN A N 1
ATOM 882 C CA . GLN A 1 115 ? -0.576 -12.770 -10.158 1.00 91.81 115 GLN A CA 1
ATOM 883 C C . GLN A 1 115 ? -1.508 -13.787 -9.490 1.00 91.81 115 GLN A C 1
ATOM 885 O O . GLN A 1 115 ? -1.055 -14.624 -8.713 1.00 91.81 115 GLN A O 1
ATOM 890 N N . ASN A 1 116 ? -2.813 -13.742 -9.788 1.00 93.00 116 ASN A N 1
ATOM 891 C CA . ASN A 1 116 ? -3.826 -14.654 -9.255 1.00 93.00 116 ASN A CA 1
ATOM 892 C C . ASN A 1 116 ? -3.776 -14.789 -7.719 1.00 93.00 116 ASN A C 1
ATOM 894 O O . ASN A 1 116 ? -3.973 -15.871 -7.160 1.00 93.00 116 ASN A O 1
ATOM 898 N N . ARG A 1 117 ? -3.497 -13.677 -7.030 1.00 92.44 117 ARG A N 1
ATOM 899 C CA . ARG A 1 117 ? -3.446 -13.609 -5.568 1.00 92.44 117 ARG A CA 1
ATOM 900 C C . ARG A 1 117 ? -4.842 -13.752 -4.978 1.00 92.44 117 ARG A C 1
ATOM 902 O O . ARG A 1 117 ? -5.851 -13.442 -5.620 1.00 92.44 117 ARG A O 1
ATOM 909 N N . VAL A 1 118 ? -4.917 -14.179 -3.723 1.00 91.94 118 VAL A N 1
ATOM 910 C CA . VAL A 1 118 ? -6.175 -14.119 -2.977 1.00 91.94 118 VAL A CA 1
ATOM 911 C C . VAL A 1 118 ? -6.534 -12.646 -2.791 1.00 91.94 118 VAL A C 1
ATOM 913 O O . VAL A 1 118 ? -5.698 -11.847 -2.389 1.00 91.94 118 VAL A O 1
ATOM 916 N N . LYS A 1 119 ? -7.784 -12.264 -3.080 1.00 85.00 119 LYS A N 1
ATOM 917 C CA . LYS A 1 119 ? -8.211 -10.850 -3.043 1.00 85.00 119 LYS A C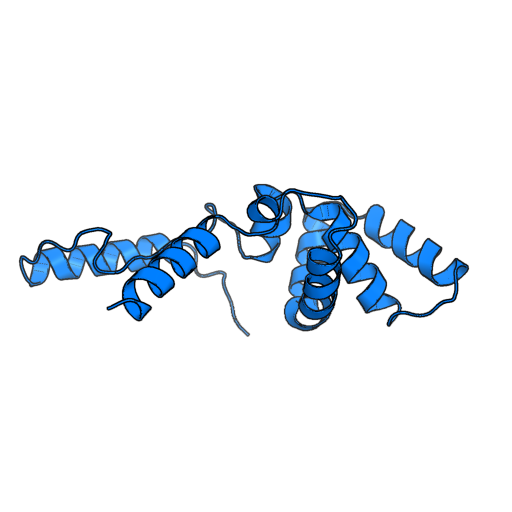A 1
ATOM 918 C C . LYS A 1 119 ? -7.933 -10.165 -1.702 1.00 85.00 119 LYS A C 1
ATOM 920 O O . LYS A 1 119 ? -7.629 -8.980 -1.680 1.00 85.00 119 LYS A O 1
ATOM 925 N N . GLY A 1 120 ? -8.038 -10.911 -0.600 1.00 85.06 120 GLY A N 1
ATOM 926 C CA . GLY A 1 120 ? -7.719 -10.413 0.737 1.00 85.06 120 GLY A CA 1
ATOM 927 C C . GLY A 1 120 ? -6.250 -10.016 0.903 1.00 85.06 120 GLY A C 1
ATOM 928 O O . GLY A 1 120 ? -5.965 -9.115 1.678 1.00 85.06 120 GLY A O 1
ATOM 929 N N . ASP A 1 121 ? -5.334 -10.606 0.144 1.00 89.81 121 ASP A N 1
ATOM 930 C CA . ASP A 1 121 ? -3.894 -10.339 0.258 1.00 89.81 121 ASP A CA 1
ATOM 931 C C . ASP A 1 121 ? -3.469 -9.098 -0.544 1.00 89.81 121 ASP A C 1
ATOM 933 O O . ASP A 1 121 ? -2.330 -8.654 -0.463 1.00 89.81 121 ASP A O 1
ATOM 937 N N . LEU A 1 122 ? -4.391 -8.519 -1.320 1.00 91.19 122 LEU A N 1
ATOM 938 C CA . LEU A 1 122 ? -4.178 -7.298 -2.102 1.00 91.19 122 LEU A CA 1
ATOM 939 C C . LEU A 1 122 ? -4.550 -6.026 -1.324 1.00 91.19 122 LEU A C 1
ATOM 941 O O . LEU A 1 122 ? -4.419 -4.923 -1.851 1.00 91.19 122 LEU A O 1
ATOM 945 N N . VAL A 1 123 ? -5.066 -6.170 -0.100 1.00 91.12 123 VAL A N 1
ATOM 946 C CA . VAL A 1 123 ? -5.631 -5.074 0.692 1.00 91.12 123 VAL A CA 1
ATOM 947 C C . VAL A 1 123 ? -4.975 -5.050 2.075 1.00 91.12 123 VAL A C 1
ATOM 949 O O . VAL A 1 123 ? -4.943 -6.095 2.729 1.00 91.12 123 VAL A O 1
ATOM 952 N N . PRO A 1 124 ? -4.497 -3.886 2.558 1.00 93.00 124 PRO A N 1
ATOM 953 C CA . PRO A 1 124 ? -3.969 -3.757 3.914 1.00 93.00 124 PRO A CA 1
ATOM 954 C C . PRO A 1 124 ? -4.978 -4.207 4.971 1.00 93.00 124 PRO A C 1
ATOM 956 O O . PRO A 1 124 ? -6.172 -3.928 4.849 1.00 93.00 124 PRO A O 1
ATOM 959 N N . GLU A 1 125 ? -4.510 -4.855 6.039 1.00 91.38 125 GLU A N 1
ATOM 960 C CA . GLU A 1 125 ? -5.404 -5.356 7.093 1.00 91.38 125 GLU A CA 1
ATOM 961 C C . GLU A 1 125 ? -6.186 -4.222 7.763 1.00 91.38 125 GLU A C 1
ATOM 963 O O . GLU A 1 125 ? -7.402 -4.313 7.914 1.00 91.38 125 GLU A O 1
ATOM 968 N N . ALA A 1 126 ? -5.520 -3.092 8.015 1.00 91.12 126 ALA A N 1
ATOM 969 C CA . ALA A 1 126 ? -6.151 -1.898 8.566 1.00 91.12 126 ALA A CA 1
ATOM 970 C C . ALA A 1 126 ? -7.356 -1.420 7.738 1.00 91.12 126 ALA A C 1
ATOM 972 O O . ALA A 1 126 ? -8.336 -0.915 8.283 1.00 91.12 126 ALA A O 1
ATOM 973 N N . PHE A 1 127 ? -7.314 -1.596 6.412 1.00 91.88 127 PHE A N 1
ATOM 974 C CA . PHE A 1 127 ? -8.441 -1.235 5.556 1.00 91.88 127 PHE A CA 1
ATOM 975 C C . PHE A 1 127 ? -9.581 -2.237 5.720 1.00 91.88 127 PHE A C 1
ATOM 977 O O . PHE A 1 127 ? -10.734 -1.828 5.819 1.00 91.88 127 PHE A O 1
ATOM 984 N N . LYS A 1 128 ? -9.289 -3.540 5.794 1.00 91.94 128 LYS A N 1
ATOM 985 C CA . LYS A 1 128 ? -10.322 -4.566 6.011 1.00 91.94 128 LYS A CA 1
ATOM 986 C C . LYS A 1 128 ? -11.064 -4.333 7.322 1.00 91.94 128 LYS A C 1
ATOM 988 O O . LYS A 1 128 ? -12.292 -4.384 7.335 1.00 91.94 128 LYS A O 1
ATOM 993 N N . GLU A 1 129 ? -10.333 -4.043 8.393 1.00 90.69 129 GLU A N 1
ATOM 994 C CA . GLU A 1 129 ? -10.903 -3.735 9.704 1.00 90.69 129 GLU A CA 1
ATOM 995 C C . GLU A 1 129 ? -11.795 -2.487 9.656 1.00 90.69 129 GLU A C 1
ATOM 997 O O . GLU A 1 129 ? -12.955 -2.543 10.072 1.00 90.69 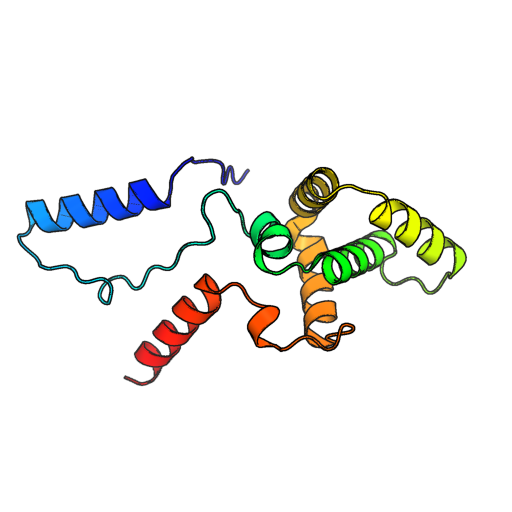129 GLU A O 1
ATOM 1002 N N . ALA A 1 130 ? -11.304 -1.396 9.058 1.00 89.69 130 ALA A N 1
ATOM 1003 C CA . ALA A 1 130 ? -12.071 -0.163 8.913 1.00 89.69 130 ALA A CA 1
ATOM 1004 C C . ALA A 1 130 ? -13.362 -0.372 8.098 1.00 89.69 130 ALA A C 1
ATOM 1006 O O . ALA A 1 130 ? -14.444 0.044 8.515 1.00 89.69 130 ALA A O 1
ATOM 1007 N N . PHE A 1 131 ? -13.285 -1.067 6.956 1.00 90.00 131 PHE A N 1
ATOM 1008 C CA . PHE A 1 131 ? -14.458 -1.351 6.124 1.00 90.00 131 PHE A CA 1
ATOM 1009 C C . PHE A 1 131 ? -15.453 -2.290 6.808 1.00 90.00 131 PHE A C 1
ATOM 1011 O O . PHE A 1 131 ? -16.660 -2.073 6.696 1.00 90.00 131 PHE A O 1
ATOM 1018 N N . LYS A 1 132 ? -14.974 -3.290 7.556 1.00 90.50 132 LYS A N 1
ATOM 1019 C CA . LYS A 1 132 ? -15.834 -4.162 8.365 1.00 90.50 132 LYS A CA 1
ATOM 1020 C C . LYS A 1 132 ? -16.607 -3.352 9.404 1.00 90.50 132 LYS A C 1
ATOM 1022 O O . LYS A 1 132 ? -17.800 -3.582 9.587 1.00 90.50 132 LYS A O 1
ATOM 1027 N N . LYS A 1 133 ? -15.968 -2.366 10.040 1.00 87.94 133 LYS A N 1
ATOM 1028 C CA . LYS A 1 133 ? -16.666 -1.498 10.989 1.00 87.94 133 LYS A CA 1
ATOM 1029 C C . LYS A 1 133 ? -17.724 -0.624 10.322 1.00 87.94 133 LYS A C 1
ATOM 1031 O O . LYS A 1 133 ? -18.841 -0.525 10.822 1.00 87.94 133 LYS A O 1
ATOM 1036 N N . ILE A 1 134 ? -17.404 -0.036 9.172 1.00 87.81 134 ILE A N 1
ATOM 1037 C CA . ILE A 1 134 ? -18.376 0.741 8.392 1.00 87.81 134 ILE A CA 1
ATOM 1038 C C . ILE A 1 134 ? -19.586 -0.131 8.029 1.00 87.81 134 ILE A C 1
ATOM 1040 O O . ILE A 1 134 ? -20.725 0.319 8.132 1.00 87.81 134 ILE A O 1
ATOM 1044 N N . GLU A 1 135 ? -19.361 -1.390 7.650 1.00 90.38 135 GLU A N 1
ATOM 1045 C CA . GLU A 1 135 ? -20.434 -2.339 7.356 1.00 90.38 135 GLU A CA 1
ATOM 1046 C C . GLU A 1 135 ? -21.338 -2.603 8.576 1.00 90.38 135 GLU A C 1
ATOM 1048 O O . GLU A 1 135 ? -22.555 -2.683 8.418 1.00 90.38 135 GLU A O 1
ATOM 1053 N N . GLU A 1 136 ? -20.778 -2.704 9.786 1.00 88.94 136 GLU A N 1
ATOM 1054 C CA . GLU A 1 136 ? -21.560 -2.810 11.028 1.00 88.94 136 GLU A CA 1
ATOM 1055 C C . GLU A 1 136 ? -22.420 -1.564 11.267 1.00 88.94 136 GLU A C 1
ATOM 1057 O O . GLU A 1 136 ? -23.598 -1.690 11.594 1.00 88.94 136 GLU A O 1
ATOM 1062 N N . TRP A 1 137 ? -21.861 -0.368 11.066 1.00 87.00 137 TRP A N 1
ATOM 1063 C CA . TRP A 1 137 ? -22.575 0.892 11.284 1.00 87.00 137 TRP A CA 1
ATOM 1064 C C . TRP A 1 137 ? -23.710 1.133 10.293 1.00 87.00 137 TRP A C 1
ATOM 1066 O O . TRP A 1 137 ? -24.737 1.679 10.674 1.00 87.00 137 TRP A O 1
ATOM 1076 N N . VAL A 1 138 ? -23.544 0.733 9.031 1.00 90.56 138 VAL A N 1
ATOM 1077 C CA . VAL A 1 138 ? -24.564 0.930 7.982 1.00 90.56 138 VAL A CA 1
ATOM 1078 C C . VAL A 1 138 ? -25.697 -0.102 8.075 1.00 90.56 138 VAL A C 1
ATOM 1080 O O . VAL A 1 138 ? -26.763 0.093 7.496 1.00 90.56 138 VAL A O 1
ATOM 1083 N N . LYS A 1 139 ? -25.483 -1.213 8.787 1.00 85.06 139 LYS A N 1
ATOM 1084 C CA . LYS A 1 139 ? -26.516 -2.231 9.044 1.00 85.06 139 LYS A CA 1
ATOM 1085 C C . LYS A 1 139 ? -27.427 -1.898 10.233 1.00 85.06 139 LYS A C 1
ATOM 1087 O O . LYS A 1 139 ? -28.398 -2.629 10.434 1.00 85.06 139 LYS A O 1
ATOM 1092 N N . LEU A 1 140 ? -27.104 -0.859 11.008 1.00 54.53 140 LEU A N 1
ATOM 1093 C CA . LEU A 1 140 ? -27.947 -0.300 12.072 1.00 54.53 140 LEU A CA 1
ATOM 1094 C C . LEU A 1 140 ? -29.020 0.627 11.487 1.00 54.53 140 LEU A C 1
ATOM 1096 O O . LEU A 1 140 ? -30.148 0.597 12.027 1.00 54.53 140 LEU A O 1
#